Protein AF-A0A520AB01-F1 (afdb_monomer)

Radius of gyration: 12.67 Å; Cα contacts (8 Å, |Δi|>4): 28; chains: 1; bounding box: 28×13×37 Å

Foldseek 3Di:
DVLVVVLVVLVVVLVVLVCCCPPVVDVVSVVVNVVSVVVSVVSVVVVVVVVD

pLDDT: mean 94.66, std 4.9, range [71.88, 98.12]

Secondary structure (DSSP, 8-state):
-HHHHHHHHHHHHHHHHHHHHHHH--HHHHHHHHHHHHHHHHHHHHHHHHT-

Nearest PDB structures (foldseek):
  1ovu-assembly3_D  TM=8.452E-01  e=1.731E+00  unclassified
  1lt1-assembly1_B  TM=8.585E-01  e=4.429E+00  unclassified
  1ovv-assembly2_C  TM=8.452E-01  e=4.142E+00  unclassified
  1ec5-assembly1_A-2  TM=8.417E-01  e=5.792E+00  unclassified

Structure (mmCIF, N/CA/C/O backbone):
data_AF-A0A520AB01-F1
#
_entry.id   AF-A0A520AB01-F1
#
loop_
_atom_site.group_PDB
_atom_site.id
_atom_site.type_symbol
_atom_site.label_atom_id
_atom_site.label_alt_id
_atom_site.label_comp_id
_atom_site.label_asym_id
_atom_site.label_entity_id
_atom_site.label_seq_id
_atom_site.pdbx_PDB_ins_code
_atom_site.Cartn_x
_atom_site.Cartn_y
_atom_site.Cartn_z
_atom_site.occupancy
_atom_site.B_iso_or_equiv
_atom_site.auth_seq_id
_atom_site.auth_comp_id
_atom_site.auth_asym_id
_atom_site.auth_atom_id
_atom_site.pdbx_PDB_model_num
ATOM 1 N N . MET A 1 1 ? -16.228 -2.277 9.598 1.00 75.94 1 MET A N 1
ATOM 2 C CA . MET A 1 1 ? -16.344 -2.863 8.237 1.00 75.94 1 MET A CA 1
ATOM 3 C C . MET A 1 1 ? -15.962 -1.880 7.134 1.00 75.94 1 MET A C 1
ATOM 5 O O . MET A 1 1 ? -15.135 -2.239 6.310 1.00 75.94 1 MET A O 1
ATOM 9 N N . GLU A 1 2 ? -16.471 -0.644 7.128 1.00 86.62 2 GLU A N 1
ATOM 10 C CA . GLU A 1 2 ? -16.167 0.343 6.071 1.00 86.62 2 GLU A CA 1
ATOM 11 C C . GLU A 1 2 ? -14.662 0.642 5.903 1.00 86.62 2 GLU A C 1
ATOM 13 O O . GLU A 1 2 ? -14.141 0.578 4.791 1.00 86.62 2 GLU A O 1
ATOM 18 N N . LYS A 1 3 ? -13.926 0.890 6.999 1.00 86.62 3 LYS A N 1
ATOM 19 C CA . LYS A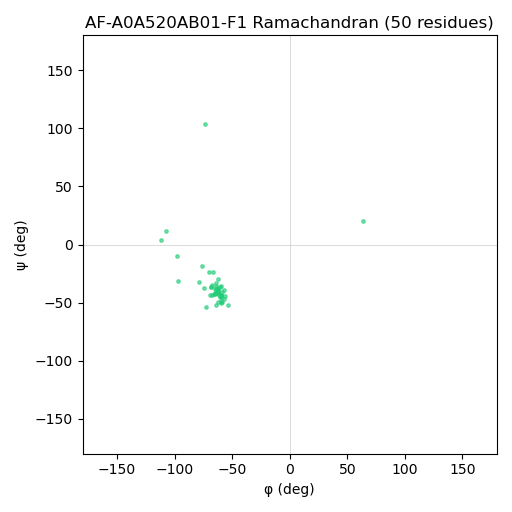 1 3 ? -12.474 1.152 6.941 1.00 86.62 3 LYS A CA 1
ATOM 20 C C . LYS A 1 3 ? -11.663 -0.041 6.422 1.00 86.62 3 LYS A C 1
ATOM 22 O O . LYS A 1 3 ? -10.716 0.133 5.663 1.00 86.62 3 LYS A O 1
ATOM 27 N N . PHE A 1 4 ? -12.076 -1.261 6.759 1.00 89.56 4 PHE A N 1
ATOM 28 C CA . PHE A 1 4 ? -11.444 -2.472 6.237 1.00 89.56 4 PHE A CA 1
ATOM 29 C C . PHE A 1 4 ? -11.702 -2.651 4.732 1.00 89.56 4 PHE A C 1
ATOM 31 O O . PHE A 1 4 ? -10.806 -3.052 3.990 1.00 89.56 4 PHE A O 1
ATOM 38 N N . SER A 1 5 ? -12.890 -2.285 4.243 1.00 94.56 5 SER A N 1
ATOM 39 C CA . SER A 1 5 ? -13.156 -2.239 2.800 1.00 94.56 5 SER A CA 1
ATOM 40 C C . SER A 1 5 ? -12.271 -1.209 2.087 1.00 94.56 5 SER A C 1
ATOM 42 O O . SER A 1 5 ? -11.771 -1.493 0.999 1.00 94.56 5 SER A O 1
ATOM 44 N N . LYS A 1 6 ? -12.002 -0.053 2.714 1.00 93.75 6 LYS A N 1
ATOM 45 C CA . LYS A 1 6 ? -11.063 0.956 2.183 1.00 93.75 6 LYS A CA 1
ATOM 46 C C . LYS A 1 6 ? -9.635 0.416 2.068 1.00 93.75 6 LYS A C 1
ATOM 48 O O . LYS A 1 6 ? -8.982 0.687 1.066 1.00 93.75 6 LYS A O 1
ATOM 53 N N . VAL A 1 7 ? -9.179 -0.403 3.021 1.00 94.31 7 VAL A N 1
ATOM 54 C CA . VAL A 1 7 ? -7.877 -1.096 2.932 1.00 94.31 7 VAL A CA 1
ATOM 55 C C . VAL A 1 7 ? -7.811 -1.978 1.686 1.00 94.31 7 VAL A C 1
ATOM 57 O O . VAL A 1 7 ? -6.865 -1.868 0.909 1.00 94.31 7 VAL A O 1
ATOM 60 N N . LYS A 1 8 ? -8.832 -2.811 1.450 1.00 95.06 8 LYS A N 1
ATOM 61 C CA . LYS A 1 8 ? -8.877 -3.677 0.260 1.00 95.06 8 LYS A CA 1
ATOM 62 C C . LYS A 1 8 ? -8.852 -2.872 -1.039 1.00 95.06 8 LYS A C 1
ATOM 64 O O . LYS A 1 8 ? -8.108 -3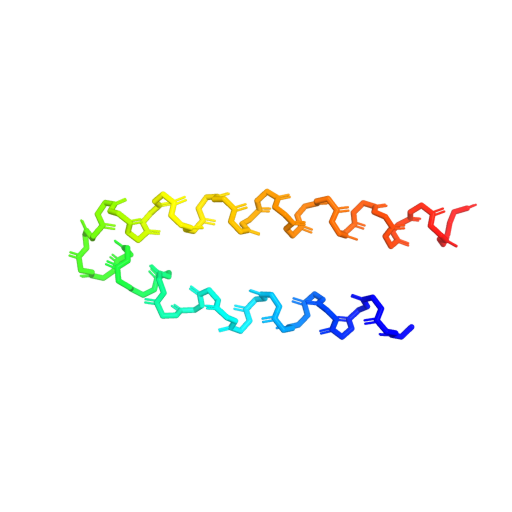.218 -1.952 1.00 95.06 8 LYS A O 1
ATOM 69 N N . ALA A 1 9 ? -9.626 -1.790 -1.105 1.00 95.56 9 ALA A N 1
ATOM 70 C CA . ALA A 1 9 ? -9.654 -0.915 -2.272 1.00 95.56 9 ALA A CA 1
ATOM 71 C C . ALA A 1 9 ? -8.298 -0.228 -2.516 1.00 95.56 9 ALA A C 1
ATOM 73 O O . ALA A 1 9 ? -7.844 -0.172 -3.656 1.00 95.56 9 ALA A O 1
ATOM 74 N N . ALA A 1 10 ? -7.627 0.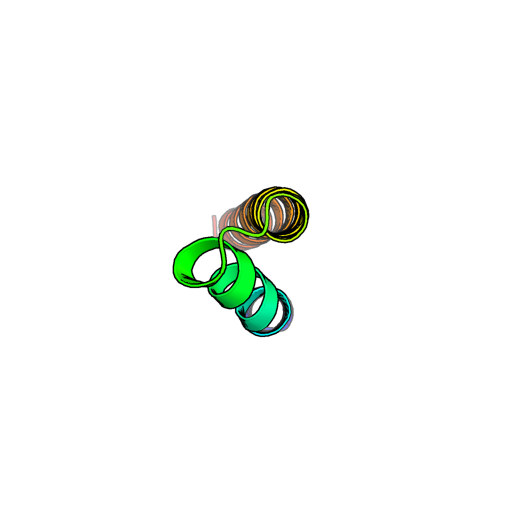241 -1.458 1.00 94.44 10 ALA A N 1
ATOM 75 C CA . ALA A 1 10 ? -6.308 0.864 -1.559 1.00 94.44 10 ALA A CA 1
ATOM 76 C C . ALA A 1 10 ? -5.243 -0.108 -2.097 1.00 94.44 10 ALA A C 1
ATOM 78 O O . ALA A 1 10 ? -4.418 0.282 -2.921 1.00 94.44 10 ALA A O 1
ATOM 79 N N . VAL A 1 11 ? -5.288 -1.377 -1.673 1.00 95.69 11 VAL A N 1
ATOM 80 C CA . VAL A 1 11 ? -4.384 -2.428 -2.171 1.00 95.69 11 VAL A CA 1
ATOM 81 C C . VAL A 1 11 ? -4.680 -2.780 -3.633 1.00 95.69 11 VAL A C 1
ATOM 83 O O . VAL A 1 11 ? -3.753 -2.872 -4.431 1.00 95.69 11 VAL A O 1
ATOM 86 N N . ALA A 1 12 ? -5.950 -2.915 -4.016 1.00 96.44 12 ALA A N 1
ATOM 87 C CA . ALA A 1 12 ? -6.311 -3.194 -5.408 1.00 96.44 12 ALA A CA 1
ATOM 88 C C . ALA A 1 12 ? -5.915 -2.042 -6.354 1.00 96.44 12 ALA A C 1
ATOM 90 O O . ALA A 1 12 ? -5.436 -2.266 -7.461 1.00 96.44 12 ALA A O 1
ATOM 91 N N . ALA A 1 13 ? -6.064 -0.789 -5.911 1.00 94.81 13 ALA A N 1
ATOM 92 C CA . ALA A 1 13 ? -5.780 0.385 -6.736 1.00 94.81 13 ALA A CA 1
ATOM 93 C C . ALA A 1 13 ? -4.289 0.558 -7.086 1.00 94.81 13 ALA A C 1
ATOM 95 O O . ALA A 1 13 ? -3.968 1.223 -8.070 1.00 94.81 13 ALA A O 1
ATOM 96 N N . ILE A 1 14 ? -3.380 -0.012 -6.289 1.00 96.44 14 ILE A N 1
ATOM 97 C CA . ILE A 1 14 ? -1.931 0.158 -6.460 1.00 96.44 14 ILE A CA 1
ATOM 98 C C . ILE A 1 14 ? -1.270 -1.000 -7.220 1.00 96.44 14 ILE A C 1
ATOM 100 O O . ILE A 1 14 ? -0.116 -0.879 -7.627 1.00 96.44 14 ILE A O 1
ATOM 104 N N . GLU A 1 15 ? -1.990 -2.097 -7.458 1.00 96.19 15 GLU A N 1
ATOM 105 C CA . GLU A 1 15 ? -1.465 -3.339 -8.042 1.00 96.19 15 GLU A CA 1
ATOM 106 C C . GLU A 1 15 ? -0.780 -3.116 -9.401 1.00 96.19 15 GLU A C 1
ATOM 108 O O . GLU A 1 15 ? 0.357 -3.539 -9.608 1.00 96.19 15 GLU A O 1
ATOM 113 N N . ALA A 1 16 ? -1.397 -2.328 -10.285 1.00 96.44 16 ALA A N 1
ATOM 114 C CA . ALA A 1 16 ? -0.816 -1.998 -11.586 1.00 96.44 16 ALA A CA 1
ATOM 115 C C . ALA A 1 16 ? 0.488 -1.179 -11.482 1.00 96.44 16 ALA A C 1
ATOM 117 O O . ALA A 1 16 ? 1.371 -1.299 -12.331 1.00 96.44 16 ALA A O 1
ATOM 118 N N . ASP A 1 17 ? 0.625 -0.319 -10.468 1.00 97.56 17 ASP A N 1
ATOM 119 C CA . ASP A 1 17 ? 1.860 0.439 -10.242 1.00 97.56 17 ASP A CA 1
ATOM 120 C C . ASP A 1 17 ? 2.940 -0.420 -9.567 1.00 97.56 17 ASP A C 1
ATOM 122 O O . ASP A 1 17 ? 4.123 -0.246 -9.866 1.00 97.56 17 ASP A O 1
ATOM 126 N N . VAL A 1 18 ? 2.550 -1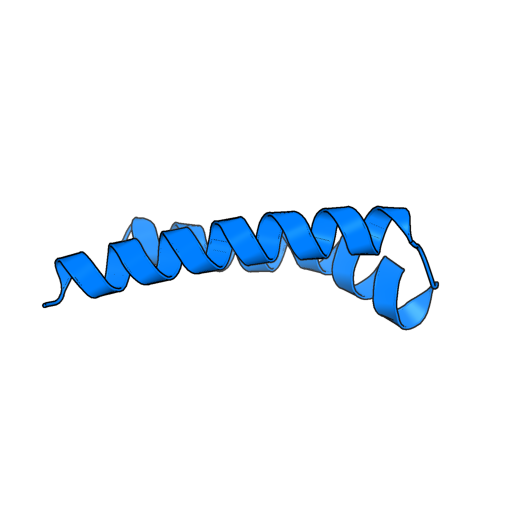.376 -8.718 1.00 97.12 18 VAL A N 1
ATOM 127 C CA . VAL A 1 18 ? 3.452 -2.402 -8.172 1.00 97.12 18 VAL A CA 1
ATOM 128 C C . VAL A 1 18 ? 4.049 -3.219 -9.316 1.00 97.12 18 VAL A C 1
ATOM 130 O O . VAL A 1 18 ? 5.272 -3.313 -9.417 1.00 97.12 18 VAL A O 1
ATOM 133 N N . GLU A 1 19 ? 3.219 -3.725 -10.229 1.00 97.25 19 GLU A N 1
ATOM 134 C CA . GLU A 1 19 ? 3.685 -4.490 -11.388 1.00 97.25 19 GLU A CA 1
ATOM 135 C C . GLU A 1 19 ? 4.633 -3.664 -12.270 1.00 97.25 19 GLU A C 1
ATOM 137 O O . GLU A 1 19 ? 5.747 -4.095 -12.576 1.00 97.25 19 GLU A O 1
ATOM 142 N N . LYS A 1 20 ? 4.249 -2.427 -12.615 1.00 97.38 20 LYS A N 1
ATOM 143 C CA . LYS A 1 20 ? 5.102 -1.517 -13.401 1.00 97.38 20 LYS A CA 1
ATOM 144 C C . LYS A 1 20 ? 6.437 -1.221 -12.718 1.00 97.38 20 LYS A C 1
ATOM 146 O O . LYS A 1 20 ? 7.443 -1.049 -13.406 1.00 97.38 20 LYS A O 1
ATOM 151 N N . PHE A 1 21 ? 6.465 -1.115 -11.393 1.00 97.62 21 PHE A N 1
ATOM 152 C CA . PHE A 1 21 ? 7.701 -0.867 -10.659 1.00 97.62 21 PHE A CA 1
ATOM 153 C C . PHE A 1 21 ? 8.606 -2.106 -10.633 1.00 97.62 21 PHE A C 1
ATOM 155 O O . PHE A 1 21 ? 9.761 -2.005 -11.041 1.00 97.62 21 PHE A O 1
ATOM 162 N N . TYR A 1 22 ? 8.088 -3.262 -10.200 1.00 96.06 22 TYR A N 1
ATOM 163 C CA . TYR A 1 22 ? 8.891 -4.477 -10.015 1.00 96.06 22 TYR A CA 1
ATOM 164 C C . TYR A 1 22 ? 9.270 -5.166 -11.331 1.00 96.06 22 TYR A C 1
ATOM 166 O O . TYR A 1 22 ? 10.394 -5.649 -11.446 1.00 96.06 22 TYR A O 1
ATOM 174 N N . ASN A 1 23 ? 8.379 -5.177 -12.328 1.00 96.00 23 ASN A N 1
ATOM 175 C CA . ASN A 1 23 ? 8.603 -5.912 -13.578 1.00 96.00 23 ASN A CA 1
ATOM 176 C C . ASN A 1 23 ? 9.141 -5.022 -14.704 1.00 96.00 23 ASN A C 1
ATOM 178 O O . ASN A 1 23 ? 9.899 -5.494 -15.546 1.00 96.00 23 ASN A O 1
ATOM 182 N N . ALA A 1 24 ? 8.764 -3.739 -14.730 1.00 94.06 24 ALA A N 1
ATOM 183 C CA . ALA A 1 24 ? 9.137 -2.816 -15.808 1.00 94.06 24 ALA A CA 1
ATOM 184 C C . ALA A 1 24 ? 10.111 -1.703 -15.374 1.00 94.06 24 ALA A C 1
ATOM 186 O O . ALA A 1 24 ? 10.42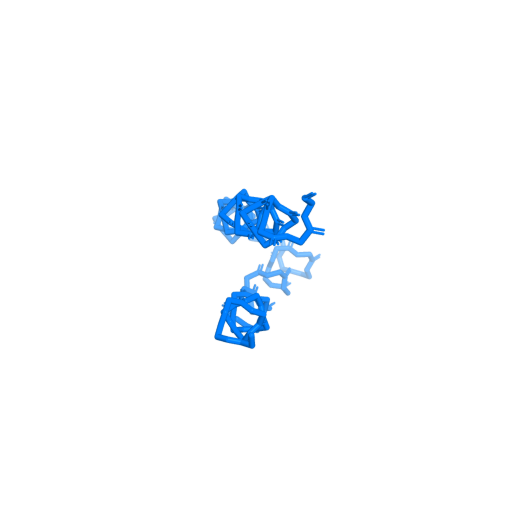2 -0.821 -16.174 1.00 94.06 24 ALA A O 1
ATOM 187 N N . GLY A 1 25 ? 10.588 -1.707 -14.120 1.00 93.81 25 GLY A N 1
ATOM 188 C CA . GLY A 1 25 ? 11.570 -0.735 -13.621 1.00 93.81 25 GLY A CA 1
ATOM 189 C C . GLY A 1 25 ? 11.074 0.717 -13.601 1.00 93.81 25 GLY A C 1
ATOM 190 O O . GLY A 1 25 ? 11.874 1.653 -13.599 1.00 93.81 25 GLY A O 1
ATOM 191 N N . ASN A 1 26 ? 9.755 0.942 -13.613 1.00 96.81 26 ASN A N 1
ATOM 192 C CA . ASN A 1 26 ? 9.188 2.283 -13.720 1.00 96.81 26 ASN A CA 1
ATOM 193 C C . ASN A 1 26 ? 9.348 3.073 -12.406 1.00 96.81 26 ASN A C 1
ATOM 195 O O . ASN A 1 26 ? 8.577 2.905 -11.458 1.00 96.81 26 ASN A O 1
ATOM 199 N N . ALA A 1 27 ? 10.307 4.000 -12.371 1.00 96.38 27 ALA A N 1
ATOM 200 C CA . ALA A 1 27 ? 10.593 4.817 -11.189 1.00 96.38 27 ALA A CA 1
ATOM 201 C C . ALA A 1 27 ? 9.403 5.684 -10.727 1.00 96.38 27 ALA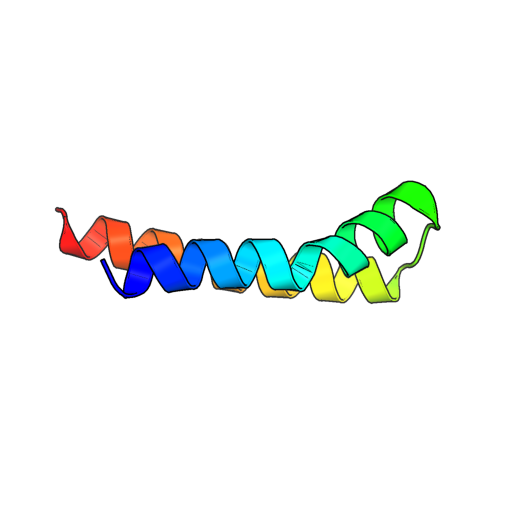 A C 1
ATOM 203 O O . ALA A 1 27 ? 9.180 5.842 -9.525 1.00 96.38 27 ALA A O 1
ATOM 204 N N . ALA A 1 28 ? 8.601 6.216 -11.656 1.00 97.19 28 ALA A N 1
ATOM 205 C CA . ALA A 1 28 ? 7.421 7.012 -11.313 1.00 97.19 28 ALA A CA 1
ATOM 206 C C . ALA A 1 28 ? 6.325 6.153 -10.662 1.00 97.19 28 ALA A C 1
ATOM 208 O O . ALA A 1 28 ? 5.668 6.607 -9.722 1.00 97.19 28 ALA A O 1
ATOM 209 N N . ALA A 1 29 ? 6.164 4.906 -11.119 1.00 97.38 29 ALA A N 1
ATOM 210 C CA . ALA A 1 29 ? 5.303 3.927 -10.461 1.00 97.38 29 ALA A CA 1
ATOM 211 C C . ALA A 1 29 ? 5.806 3.634 -9.042 1.00 97.38 29 ALA A C 1
ATOM 213 O O . ALA A 1 29 ? 5.020 3.694 -8.105 1.00 97.38 29 ALA A O 1
ATOM 214 N N . GLY A 1 30 ? 7.120 3.484 -8.842 1.00 97.69 30 GLY A N 1
ATOM 215 C CA . GLY A 1 30 ? 7.715 3.335 -7.507 1.00 97.69 30 GLY A CA 1
ATOM 216 C C . GLY A 1 30 ? 7.394 4.490 -6.548 1.00 97.69 30 GLY A C 1
ATOM 217 O O . GLY A 1 30 ? 7.100 4.269 -5.370 1.00 97.69 30 GLY A O 1
ATOM 218 N N . THR A 1 31 ? 7.385 5.734 -7.035 1.00 97.94 31 THR A N 1
ATOM 219 C CA . THR A 1 31 ? 6.972 6.898 -6.228 1.00 97.94 31 THR A CA 1
ATOM 220 C C . THR A 1 31 ? 5.497 6.829 -5.830 1.00 97.94 31 THR A C 1
ATOM 222 O O . THR A 1 31 ? 5.171 7.102 -4.671 1.00 97.94 31 THR A O 1
ATOM 225 N N . ARG A 1 32 ? 4.611 6.422 -6.749 1.00 97.94 32 ARG A N 1
ATOM 226 C CA . ARG A 1 32 ? 3.181 6.224 -6.454 1.00 97.94 32 ARG A CA 1
ATOM 227 C C . ARG A 1 32 ? 2.959 5.071 -5.477 1.00 97.94 32 ARG A C 1
ATOM 229 O O . ARG A 1 32 ? 2.234 5.261 -4.502 1.00 97.94 32 ARG A O 1
ATOM 236 N N . VAL A 1 33 ? 3.668 3.952 -5.666 1.00 97.75 33 VAL A N 1
ATOM 237 C CA . VAL A 1 33 ? 3.661 2.801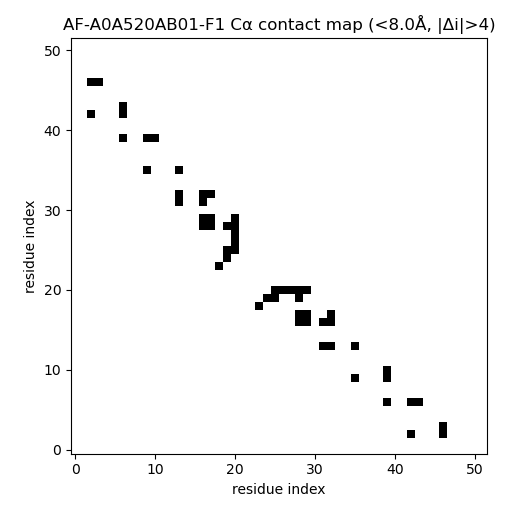 -4.751 1.00 97.75 33 VAL A CA 1
ATOM 238 C C . VAL A 1 33 ? 3.999 3.245 -3.333 1.00 97.75 33 VAL A C 1
ATOM 240 O O . VAL A 1 33 ? 3.242 3.001 -2.395 1.00 97.75 33 VAL A O 1
ATOM 243 N N . ARG A 1 34 ? 5.107 3.974 -3.170 1.00 97.94 34 ARG A N 1
ATOM 244 C CA . ARG A 1 34 ? 5.549 4.456 -1.857 1.00 97.94 34 ARG A CA 1
ATOM 245 C C . ARG A 1 34 ? 4.508 5.355 -1.187 1.00 97.94 34 ARG A C 1
ATOM 247 O O . ARG A 1 34 ? 4.283 5.211 0.012 1.00 97.94 34 ARG A O 1
ATOM 254 N N . LYS A 1 35 ? 3.891 6.276 -1.937 1.00 97.44 35 LYS A N 1
ATOM 255 C CA . LYS A 1 35 ? 2.873 7.179 -1.386 1.00 97.44 35 LYS A CA 1
ATOM 256 C C . LYS A 1 35 ? 1.644 6.406 -0.908 1.00 97.44 35 LYS A C 1
ATOM 258 O O . LYS A 1 35 ? 1.286 6.532 0.257 1.00 97.44 35 LYS A O 1
ATOM 263 N N . ALA A 1 36 ? 1.066 5.548 -1.745 1.00 96.94 36 ALA A N 1
ATOM 264 C CA . ALA A 1 36 ? -0.132 4.818 -1.337 1.00 96.94 36 ALA A CA 1
ATOM 265 C C . ALA A 1 36 ? 0.146 3.753 -0.254 1.00 96.94 36 ALA A C 1
ATOM 267 O O . ALA A 1 36 ? -0.735 3.479 0.557 1.00 96.94 36 ALA A O 1
ATOM 268 N N . MET A 1 37 ? 1.377 3.239 -0.127 1.00 97.69 37 MET A N 1
ATOM 269 C CA . MET A 1 37 ? 1.772 2.441 1.046 1.00 97.69 37 MET A CA 1
ATOM 270 C C . MET A 1 37 ? 1.824 3.262 2.347 1.00 97.69 37 MET A C 1
ATOM 272 O O . MET A 1 37 ? 1.485 2.736 3.408 1.00 97.69 37 MET A O 1
ATOM 276 N N . GLN A 1 38 ? 2.214 4.543 2.302 1.00 98.12 38 GLN A N 1
ATOM 277 C CA . GLN A 1 38 ? 2.132 5.418 3.482 1.00 98.12 38 GLN A CA 1
ATOM 278 C C . GLN A 1 38 ? 0.679 5.689 3.871 1.00 98.12 38 GLN A C 1
ATOM 280 O O . GLN A 1 38 ? 0.341 5.578 5.049 1.00 98.12 38 GLN A O 1
ATOM 285 N N . ASP A 1 39 ? -0.182 5.967 2.892 1.00 96.31 39 ASP A N 1
ATOM 286 C CA . ASP A 1 39 ? -1.611 6.192 3.131 1.00 96.31 39 ASP A CA 1
ATOM 287 C C . ASP A 1 39 ? -2.273 4.929 3.718 1.00 96.31 39 ASP A C 1
ATOM 289 O O . ASP A 1 39 ? -3.027 5.003 4.691 1.00 96.31 39 ASP A O 1
ATOM 293 N N . LEU A 1 40 ? -1.908 3.745 3.209 1.00 97.06 40 LEU A N 1
ATOM 294 C CA . LEU A 1 40 ? -2.350 2.460 3.753 1.00 97.06 40 LEU A CA 1
ATOM 295 C C . LEU A 1 40 ? -1.878 2.247 5.199 1.00 97.06 40 LEU A C 1
ATOM 297 O O . LEU A 1 40 ? -2.652 1.761 6.027 1.00 97.06 40 LEU A O 1
ATOM 301 N N . LYS A 1 41 ? -0.634 2.625 5.528 1.00 97.12 41 LYS A N 1
ATOM 302 C CA . LYS A 1 41 ? -0.111 2.547 6.902 1.00 97.12 41 LYS A CA 1
ATOM 303 C C . LYS A 1 41 ? -0.950 3.389 7.861 1.00 97.12 41 LYS A C 1
ATOM 305 O O . LYS A 1 41 ? -1.278 2.916 8.946 1.00 97.12 41 LYS A O 1
ATOM 310 N N . VAL A 1 42 ? -1.294 4.615 7.464 1.00 96.75 42 VAL A N 1
ATOM 311 C CA . VAL A 1 42 ? -2.138 5.512 8.268 1.00 96.75 42 VAL A CA 1
ATOM 312 C C . VAL A 1 42 ? -3.522 4.897 8.467 1.00 96.75 42 VAL A C 1
ATOM 314 O O . VAL A 1 42 ? -3.962 4.749 9.605 1.00 96.75 42 VAL A O 1
ATOM 317 N N . LEU A 1 43 ? -4.162 4.428 7.392 1.00 95.94 43 LEU A N 1
ATOM 318 C CA . LEU A 1 43 ? -5.478 3.787 7.468 1.00 95.94 43 LEU A CA 1
ATOM 319 C C . LEU A 1 43 ? -5.474 2.550 8.385 1.00 95.94 43 LEU A C 1
ATOM 321 O O . LEU A 1 43 ? -6.399 2.351 9.172 1.00 95.94 43 LEU A O 1
ATOM 325 N N . ALA A 1 44 ? -4.425 1.729 8.320 1.00 95.81 44 ALA A N 1
ATOM 326 C CA . ALA A 1 44 ? -4.269 0.575 9.201 1.00 95.81 44 ALA A CA 1
ATOM 327 C C . ALA A 1 44 ? -4.102 0.984 10.676 1.00 95.81 44 ALA A C 1
ATOM 329 O O . ALA A 1 44 ? -4.654 0.328 11.562 1.00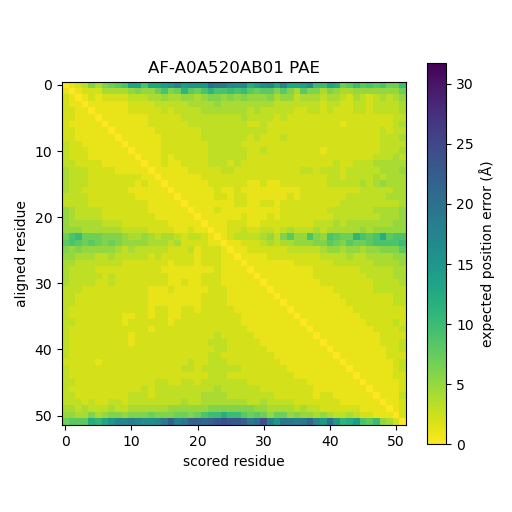 95.81 44 ALA A O 1
ATOM 330 N N . GLN A 1 45 ? -3.372 2.071 10.950 1.00 96.06 45 GLN A N 1
ATOM 331 C CA . GLN A 1 45 ? -3.222 2.605 12.306 1.00 96.06 45 GLN A CA 1
ATOM 332 C C . GLN A 1 45 ? -4.547 3.120 12.870 1.00 96.06 45 GLN A C 1
ATOM 334 O O . GLN A 1 45 ? -4.857 2.823 14.022 1.00 96.06 45 GLN A O 1
ATOM 339 N N . GLU A 1 46 ? -5.345 3.825 12.069 1.00 94.31 46 GLU A N 1
ATOM 340 C CA . GLU A 1 46 ? -6.672 4.282 12.490 1.00 94.31 46 GLU A CA 1
ATOM 341 C C . GLU A 1 46 ? -7.591 3.115 12.856 1.00 94.31 46 GLU A C 1
ATOM 343 O O . GLU A 1 46 ? -8.248 3.153 13.892 1.00 94.31 46 GLU A O 1
ATOM 348 N N . ILE A 1 47 ? -7.614 2.057 12.036 1.00 94.06 47 ILE A N 1
ATOM 349 C CA . ILE A 1 47 ? -8.414 0.858 12.322 1.00 94.06 47 ILE A CA 1
ATOM 350 C C . ILE A 1 47 ? -7.962 0.217 13.636 1.00 94.06 47 ILE A C 1
ATOM 352 O O . ILE A 1 47 ? -8.798 -0.162 14.447 1.00 94.06 47 ILE A O 1
ATOM 356 N N . ARG A 1 48 ? -6.647 0.101 13.866 1.00 94.81 48 ARG A N 1
ATOM 357 C CA . ARG A 1 48 ? -6.115 -0.454 15.119 1.00 94.81 48 ARG A CA 1
ATOM 358 C C . ARG A 1 48 ? -6.563 0.368 16.329 1.00 94.81 48 ARG A C 1
ATOM 360 O O . ARG A 1 48 ? -6.937 -0.219 17.340 1.00 94.81 48 ARG A O 1
ATOM 367 N N . ALA A 1 49 ? -6.499 1.695 16.231 1.00 94.56 49 ALA A N 1
ATOM 368 C CA . ALA A 1 49 ? -6.866 2.594 17.321 1.00 94.56 49 ALA A CA 1
ATOM 369 C C . ALA A 1 49 ? -8.348 2.477 17.719 1.00 94.56 49 ALA A C 1
ATOM 371 O O . ALA A 1 49 ? -8.668 2.676 18.880 1.00 94.56 49 ALA A O 1
ATOM 372 N N . GLU A 1 50 ? -9.240 2.120 16.791 1.00 91.81 50 GLU A N 1
ATOM 373 C CA . GLU A 1 50 ? -10.671 1.913 17.080 1.00 91.81 50 GLU A CA 1
ATOM 374 C C . GLU A 1 50 ? -10.983 0.592 17.794 1.00 91.81 50 GLU A C 1
ATOM 376 O O . GLU A 1 50 ? -12.069 0.429 18.344 1.00 91.81 50 GLU A O 1
ATOM 381 N N . VAL A 1 51 ? -10.061 -0.370 17.748 1.00 89.19 51 VAL A N 1
ATOM 382 C CA . VAL A 1 51 ? -10.233 -1.719 18.314 1.00 89.19 51 VAL A CA 1
ATOM 383 C C . VAL A 1 51 ? -9.392 -1.892 19.595 1.00 89.19 51 VAL A C 1
ATOM 385 O O . VAL A 1 51 ? -9.224 -3.009 20.078 1.00 89.19 51 VAL A O 1
ATOM 388 N N . THR A 1 52 ? -8.841 -0.799 20.138 1.00 71.88 52 THR A N 1
ATOM 389 C CA . THR A 1 52 ? -8.019 -0.756 21.365 1.00 71.88 52 THR A CA 1
ATOM 390 C C . THR A 1 52 ? -8.744 0.032 22.447 1.00 71.88 52 THR A C 1
ATOM 392 O O . THR A 1 52 ? -8.691 -0.410 23.614 1.00 71.88 52 THR A O 1
#

Sequence (52 aa):
MEKFSKVKAAVAAIEADVEKFYNAGNAAAGTRVRKAMQDLKVLAQEIRAEVT

Solvent-accessible surface area (backbone atoms only — not c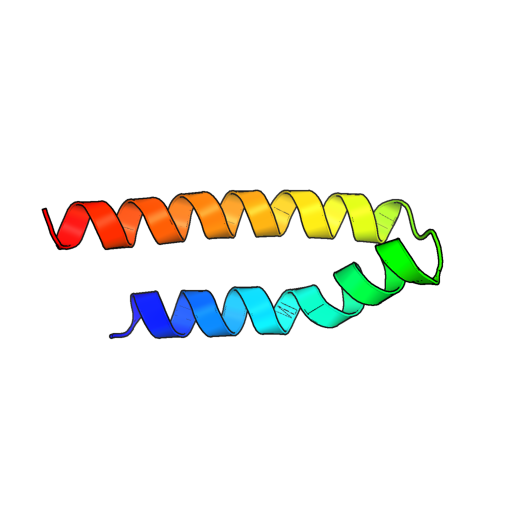omparable to full-atom values): 2929 Å² total; per-residue (Å²): 110,71,69,59,52,49,51,53,51,56,55,62,71,41,46,70,32,46,48,36,23,77,76,66,65,32,63,70,29,44,53,51,42,55,51,54,51,51,54,49,51,51,54,52,49,54,57,52,63,76,77,108

Mean predicted aligned error: 2.82 Å